Protein AF-A0A2N1L2Q7-F1 (afdb_monomer_lite)

Secondary structure (DSSP, 8-state):
-GGGSSGGG-S-HHHHTTSTTHHHHHHHHHHHHHTT---------TTSS-HHHHHHHHHHHHHTT-S----GGGGGGG-SSS---EETTEE--S-HHHHHHHHHHHHHHHHHHTSGGGTHHHHHHH-TT----HHHHHHHHH---

InterPro domains:
  IPR012337 Ribonuclease H-like superfamily [SSF53098] (19-65)
  IPR036397 Ribonuclease H superfamily [G3DSA:3.30.420.10] (5-75)

Organism: NCBI:txid588596

Sequence (145 aa):
GLRLCATSSYSNSRLYYKTTNFELWAIIEHLISSKSLSVTAVKVKGHSGNFYNDYTDSLANSAHTSSSTILLSDLDQVSPHDFILKYDDILCESNSRRLFKQYSQMLWMYRLTRLSRFNFTFALSSISDFVIDWDLTWFSLNSEP

Foldseek 3Di:
DLVCLPPVNDPDPLVLLVDQQSVVSQLVNLVCVVVVHDDDDDDDDPPPPPVVNVVVVVVVVVCVPDPDDDQCLVCVVRGPDPDFDDDPSHGDSHRPVVVVVVVVVVVVVVVVCPPPVNVVVVVVVVDPPPDDPVVVVVCVVPDDD

pLDDT: mean 77.55, std 13.35, range [41.91, 95.94]

Structure (mmCIF, N/CA/C/O backbone):
data_AF-A0A2N1L2Q7-F1
#
_entry.id   AF-A0A2N1L2Q7-F1
#
loop_
_atom_site.group_PDB
_atom_site.id
_atom_site.type_symbol
_atom_site.label_atom_id
_atom_site.label_alt_id
_atom_site.label_comp_id
_atom_site.label_asym_id
_atom_site.label_entity_id
_atom_site.label_seq_id
_atom_site.pdbx_PDB_ins_code
_atom_site.Cartn_x
_atom_site.Cartn_y
_atom_site.Cartn_z
_atom_site.occupancy
_atom_site.B_iso_or_equiv
_atom_site.auth_seq_id
_atom_site.auth_comp_id
_atom_site.auth_asym_id
_atom_site.auth_atom_id
_atom_site.pdbx_PDB_model_num
ATOM 1 N N . GLY A 1 1 ? -15.724 3.976 5.883 1.00 43.50 1 GLY A N 1
ATOM 2 C CA . GLY A 1 1 ? -14.444 3.257 5.767 1.00 43.50 1 GLY A CA 1
ATOM 3 C C . GLY A 1 1 ? -14.704 1.800 5.467 1.00 43.50 1 GLY A C 1
ATOM 4 O O . GLY A 1 1 ? -14.907 1.474 4.311 1.00 43.50 1 GLY A O 1
ATOM 5 N N . LEU A 1 2 ? -14.825 0.966 6.502 1.00 41.91 2 LEU A N 1
ATOM 6 C CA . LEU A 1 2 ? -14.911 -0.501 6.392 1.00 41.91 2 LEU A CA 1
ATOM 7 C C . LEU A 1 2 ? -16.070 -1.047 5.535 1.00 41.91 2 LEU A C 1
ATOM 9 O O . LEU A 1 2 ? -15.880 -2.014 4.810 1.00 41.91 2 LEU A O 1
ATOM 13 N N . ARG A 1 3 ? -17.248 -0.402 5.532 1.00 45.50 3 ARG A N 1
ATOM 14 C CA . ARG A 1 3 ? -18.397 -0.843 4.708 1.00 45.50 3 ARG A CA 1
ATOM 15 C C . ARG A 1 3 ? -18.139 -0.835 3.195 1.00 45.50 3 ARG A C 1
ATOM 17 O O . ARG A 1 3 ? -18.847 -1.521 2.468 1.00 45.50 3 ARG A O 1
ATOM 24 N N . LEU A 1 4 ? -17.165 -0.063 2.711 1.00 45.09 4 LEU A N 1
ATOM 25 C CA . LEU A 1 4 ? -16.867 0.014 1.278 1.00 45.09 4 LEU A CA 1
ATOM 26 C C . LEU A 1 4 ? -15.966 -1.124 0.801 1.00 45.09 4 LEU A C 1
ATOM 28 O O . LEU A 1 4 ? -15.887 -1.323 -0.397 1.00 45.09 4 LEU A O 1
ATOM 32 N N . CYS A 1 5 ? -15.298 -1.844 1.704 1.00 47.50 5 CYS A N 1
ATOM 33 C CA . CYS A 1 5 ? -14.324 -2.879 1.351 1.00 47.50 5 CYS A CA 1
ATOM 34 C C . CYS A 1 5 ? -14.888 -4.297 1.412 1.00 47.50 5 CYS A C 1
ATOM 36 O O . CYS A 1 5 ? -14.187 -5.213 1.008 1.00 47.50 5 CYS A O 1
ATOM 38 N N . ALA A 1 6 ? -16.134 -4.465 1.869 1.00 50.88 6 ALA A N 1
ATOM 39 C CA . ALA A 1 6 ? -16.802 -5.754 1.813 1.00 50.88 6 ALA A CA 1
ATOM 40 C C . ALA A 1 6 ? -16.927 -6.210 0.353 1.00 50.88 6 ALA A C 1
ATOM 42 O O . ALA A 1 6 ? -17.349 -5.432 -0.509 1.00 50.88 6 ALA A O 1
ATOM 43 N N . THR A 1 7 ? -16.611 -7.469 0.079 1.00 49.97 7 THR A N 1
ATOM 44 C CA . THR A 1 7 ? -16.828 -8.141 -1.214 1.00 49.97 7 THR A CA 1
ATOM 45 C C . THR A 1 7 ? -18.247 -7.929 -1.760 1.00 49.97 7 THR A C 1
ATOM 47 O O . THR A 1 7 ? -18.429 -7.769 -2.966 1.00 49.97 7 THR A O 1
ATOM 50 N N . SER A 1 8 ? -19.253 -7.794 -0.886 1.00 50.28 8 SER A N 1
ATOM 51 C CA . SER A 1 8 ? -20.638 -7.471 -1.262 1.00 50.28 8 SER A CA 1
ATOM 52 C C . SER A 1 8 ? -20.858 -6.033 -1.761 1.00 50.28 8 SER A C 1
ATOM 54 O O . SER A 1 8 ? -21.879 -5.753 -2.386 1.00 50.28 8 SER A O 1
ATOM 56 N N . SER A 1 9 ? -19.945 -5.103 -1.470 1.00 51.75 9 SER A N 1
ATOM 57 C CA . SER A 1 9 ? -20.047 -3.685 -1.851 1.00 51.75 9 SER A CA 1
ATOM 58 C C . SER A 1 9 ? -19.506 -3.407 -3.255 1.00 51.75 9 SER A C 1
ATOM 60 O O . SER A 1 9 ? -19.848 -2.385 -3.851 1.00 51.75 9 SER A O 1
ATOM 62 N N . TYR A 1 10 ? -18.700 -4.313 -3.816 1.00 53.78 10 TYR A N 1
ATOM 63 C CA . TYR A 1 10 ? -18.209 -4.207 -5.186 1.00 53.78 10 TYR A CA 1
ATOM 64 C C . TYR A 1 10 ? -18.898 -5.231 -6.084 1.00 53.78 10 TYR A C 1
ATOM 66 O O . TYR A 1 10 ? -18.425 -6.346 -6.259 1.00 53.78 10 TYR A O 1
ATOM 74 N N . SER A 1 11 ? -19.951 -4.811 -6.787 1.00 54.50 11 SER A N 1
ATOM 75 C CA . SER A 1 11 ? -20.553 -5.608 -7.872 1.00 54.50 11 SER A CA 1
ATOM 76 C C . SER A 1 11 ? -19.590 -5.859 -9.050 1.00 54.50 11 SER A C 1
ATOM 78 O O . SER A 1 11 ? -19.940 -6.549 -10.002 1.00 54.50 11 SER A O 1
ATOM 80 N N . ASN A 1 12 ? -18.389 -5.264 -9.028 1.00 63.72 12 ASN A N 1
ATOM 81 C CA . ASN A 1 12 ? -17.382 -5.357 -10.078 1.00 63.72 12 ASN A CA 1
ATOM 82 C C . ASN A 1 12 ? -15.975 -5.531 -9.480 1.00 63.72 12 ASN A C 1
ATOM 84 O O . ASN A 1 12 ? -15.399 -4.582 -8.937 1.00 63.72 12 ASN A O 1
ATOM 88 N N . SER A 1 13 ? -15.387 -6.714 -9.672 1.00 64.62 13 SER A N 1
ATOM 89 C CA . SER A 1 13 ? -14.023 -7.057 -9.241 1.00 64.62 13 SER A CA 1
ATOM 90 C C . SER A 1 13 ? -12.956 -6.089 -9.771 1.00 64.62 13 SER A C 1
ATOM 92 O O . SER A 1 13 ? -11.957 -5.818 -9.111 1.00 64.62 13 SER A O 1
ATOM 94 N N . ARG A 1 14 ? -13.179 -5.459 -10.932 1.00 67.12 14 ARG A N 1
ATOM 95 C CA . ARG A 1 14 ? -12.249 -4.478 -11.512 1.00 67.12 14 ARG A CA 1
ATOM 96 C C . ARG A 1 14 ? -12.112 -3.209 -10.676 1.00 67.12 14 ARG A C 1
ATOM 98 O O . ARG A 1 14 ? -11.062 -2.570 -10.724 1.00 67.12 14 ARG A O 1
ATOM 105 N N . LEU A 1 15 ? -13.179 -2.784 -9.999 1.00 70.25 15 LEU A N 1
ATOM 106 C CA . LEU A 1 15 ? -13.138 -1.600 -9.139 1.00 70.25 15 LEU A CA 1
ATOM 107 C C . LEU A 1 15 ? -12.404 -1.906 -7.835 1.00 70.25 15 LEU A C 1
ATOM 109 O O . LEU A 1 15 ? -11.634 -1.065 -7.384 1.00 70.25 15 LEU A O 1
ATOM 113 N N . TYR A 1 16 ? -12.566 -3.121 -7.314 1.00 70.38 16 TYR A N 1
ATOM 114 C CA . TYR A 1 16 ? -11.885 -3.588 -6.112 1.00 70.38 16 TYR A CA 1
ATOM 115 C C . TYR A 1 16 ? -10.358 -3.510 -6.244 1.00 70.38 16 TYR A C 1
ATOM 117 O O . TYR A 1 16 ? -9.702 -2.838 -5.455 1.00 70.38 16 TYR A O 1
ATOM 125 N N . TYR A 1 17 ? -9.788 -4.067 -7.319 1.00 70.75 17 TYR A N 1
ATOM 126 C CA . TYR A 1 17 ? -8.334 -4.036 -7.534 1.00 70.75 17 TYR A CA 1
ATOM 127 C C . TYR A 1 17 ? -7.764 -2.632 -7.774 1.00 70.75 17 TYR A C 1
ATOM 129 O O . TYR A 1 17 ? -6.550 -2.444 -7.732 1.00 70.75 17 TYR A O 1
ATOM 137 N N . LYS A 1 18 ? -8.602 -1.628 -8.069 1.00 74.25 18 LYS A N 1
ATOM 138 C CA . LYS A 1 18 ? -8.158 -0.227 -8.170 1.00 74.25 18 LYS A CA 1
ATOM 139 C C . LYS A 1 18 ? -8.018 0.449 -6.810 1.00 74.25 18 LYS A C 1
ATOM 141 O O . LYS A 1 18 ? -7.400 1.511 -6.750 1.00 74.25 18 LYS A O 1
ATOM 146 N N . THR A 1 19 ? -8.592 -0.125 -5.760 1.00 76.31 19 THR A N 1
ATOM 147 C CA . THR A 1 19 ? -8.484 0.407 -4.408 1.00 76.31 19 THR A CA 1
ATOM 148 C C . THR A 1 19 ? -7.041 0.285 -3.933 1.00 76.31 19 THR A C 1
ATOM 150 O O . THR A 1 19 ? -6.398 -0.754 -4.074 1.00 76.31 19 THR A O 1
ATOM 153 N N . THR A 1 20 ? -6.504 1.371 -3.387 1.00 76.62 20 THR A N 1
ATOM 154 C CA . THR A 1 20 ? -5.187 1.362 -2.744 1.00 76.62 20 THR A CA 1
ATOM 155 C C . THR A 1 20 ? -5.201 0.405 -1.560 1.00 76.62 20 THR A C 1
ATOM 157 O O . THR A 1 20 ? -6.132 0.458 -0.752 1.00 76.62 20 THR A O 1
ATOM 160 N N . ASN A 1 21 ? -4.163 -0.420 -1.439 1.00 76.88 21 ASN A N 1
ATOM 161 C CA . ASN A 1 21 ? -4.020 -1.410 -0.370 1.00 76.88 21 ASN A CA 1
ATOM 162 C C . ASN A 1 21 ? -5.160 -2.447 -0.351 1.00 76.88 21 ASN A C 1
ATOM 164 O O . ASN A 1 21 ? -5.589 -2.869 0.722 1.00 76.88 21 ASN A O 1
ATOM 168 N N . PHE A 1 22 ? -5.690 -2.826 -1.523 1.00 76.62 22 PHE A N 1
ATOM 169 C CA . PHE A 1 22 ? -6.803 -3.780 -1.630 1.00 76.62 22 PHE A CA 1
ATOM 170 C C . PHE A 1 22 ? -6.515 -5.108 -0.908 1.00 76.62 22 PHE A C 1
ATOM 172 O O . PHE A 1 22 ? -7.418 -5.660 -0.294 1.00 76.62 22 PHE A O 1
ATOM 179 N N . GLU A 1 23 ? -5.265 -5.577 -0.897 1.00 75.00 23 GLU A N 1
ATOM 180 C CA . GLU A 1 23 ? -4.869 -6.809 -0.199 1.00 75.00 23 GLU A CA 1
ATOM 181 C C . GLU A 1 23 ? -4.985 -6.687 1.322 1.00 75.00 23 GLU A C 1
ATOM 183 O O . GLU A 1 23 ? -5.567 -7.557 1.968 1.00 75.00 23 GLU A O 1
ATOM 188 N N . LEU A 1 24 ? -4.530 -5.567 1.903 1.00 79.75 24 LEU A N 1
ATOM 189 C CA . LEU A 1 24 ? -4.707 -5.302 3.335 1.00 79.75 24 LEU A CA 1
ATOM 190 C C . LEU A 1 24 ? -6.193 -5.260 3.705 1.00 79.75 24 LEU A C 1
ATOM 192 O O . LEU A 1 24 ? -6.587 -5.760 4.757 1.00 79.75 24 LEU A O 1
ATOM 196 N N . TRP A 1 25 ? -7.034 -4.700 2.833 1.00 80.44 25 TRP A N 1
ATOM 197 C CA . TRP A 1 25 ? -8.480 -4.713 3.035 1.00 80.44 25 TRP A CA 1
ATOM 198 C C . TRP A 1 25 ? -9.071 -6.123 2.974 1.00 80.44 25 TRP A C 1
ATOM 200 O O . TRP A 1 25 ? -9.887 -6.450 3.835 1.00 80.44 25 TRP A O 1
ATOM 210 N N . ALA A 1 26 ? -8.638 -6.954 2.022 1.00 76.94 26 ALA A N 1
ATOM 211 C CA . ALA A 1 26 ? -9.051 -8.355 1.909 1.00 76.94 26 ALA A CA 1
ATOM 212 C C . ALA A 1 26 ? -8.731 -9.137 3.191 1.00 76.94 26 ALA A C 1
ATOM 214 O O . ALA A 1 26 ? -9.573 -9.849 3.737 1.00 76.94 26 ALA A O 1
ATOM 215 N N . ILE A 1 27 ? -7.522 -8.934 3.710 1.00 78.38 27 ILE A N 1
ATOM 216 C CA . ILE A 1 27 ? -7.038 -9.530 4.952 1.00 78.38 27 ILE A CA 1
ATOM 217 C C . ILE A 1 27 ? -7.881 -9.088 6.151 1.00 78.38 27 ILE A C 1
ATOM 219 O O . ILE A 1 27 ? -8.314 -9.926 6.943 1.00 78.38 27 ILE A O 1
ATOM 223 N N . ILE A 1 28 ? -8.142 -7.784 6.289 1.00 83.50 28 ILE A N 1
ATOM 224 C CA . ILE A 1 28 ? -8.968 -7.252 7.381 1.00 83.50 28 ILE A CA 1
ATOM 225 C C . ILE A 1 28 ? -10.379 -7.848 7.318 1.00 83.50 28 ILE A C 1
ATOM 227 O O . ILE A 1 28 ? -10.900 -8.284 8.344 1.00 83.50 28 ILE A O 1
ATOM 231 N N . GLU A 1 29 ? -10.993 -7.888 6.134 1.00 80.81 29 GLU A N 1
ATOM 232 C CA . GLU A 1 29 ? -12.332 -8.452 5.936 1.00 80.81 29 GLU A CA 1
ATOM 233 C C . GLU A 1 29 ? -12.377 -9.931 6.326 1.00 80.81 29 GLU A C 1
ATOM 235 O O . GLU A 1 29 ? -13.232 -10.336 7.120 1.00 80.81 29 GLU A O 1
ATOM 240 N N . HIS A 1 30 ? -11.426 -10.725 5.833 1.00 77.75 30 HIS A N 1
ATOM 241 C CA . HIS A 1 30 ? -11.350 -12.136 6.176 1.00 77.75 30 HIS A CA 1
ATOM 242 C C . HIS A 1 30 ? -11.162 -12.336 7.679 1.00 77.75 30 HIS A C 1
ATOM 244 O O . HIS A 1 30 ? -11.858 -13.159 8.260 1.00 77.75 30 HIS A O 1
ATOM 250 N N . LEU A 1 31 ? -10.260 -11.593 8.330 1.00 83.25 31 LEU A N 1
ATOM 251 C CA . LEU A 1 31 ? -10.019 -11.720 9.771 1.00 83.25 31 LEU A CA 1
ATOM 252 C C . LEU A 1 31 ? -11.263 -11.392 10.601 1.00 83.25 31 LEU A C 1
ATOM 254 O O . LEU A 1 31 ? -11.517 -12.052 11.608 1.00 83.25 31 LEU A O 1
ATOM 258 N N . ILE A 1 32 ? -12.039 -10.387 10.190 1.00 87.06 32 ILE A N 1
ATOM 259 C CA . ILE A 1 32 ? -13.309 -10.044 10.837 1.00 87.06 32 ILE A CA 1
ATOM 260 C C . ILE A 1 32 ? -14.303 -11.197 10.681 1.00 87.06 32 ILE A C 1
ATOM 262 O O . ILE A 1 32 ? -14.912 -11.613 11.668 1.00 87.06 32 ILE A O 1
ATOM 266 N N . SER A 1 33 ? -14.437 -11.732 9.465 1.00 82.75 33 SER A N 1
ATOM 267 C CA . SER A 1 33 ? -15.368 -12.820 9.159 1.00 82.75 33 SER A CA 1
ATOM 268 C C . SER A 1 33 ? -14.983 -14.128 9.856 1.00 82.75 33 SER A C 1
ATOM 270 O O . SER A 1 33 ? -15.810 -14.733 10.535 1.00 82.75 33 SER A O 1
ATOM 272 N N . SER A 1 34 ? -13.727 -14.563 9.734 1.00 82.38 34 SER A N 1
ATOM 273 C CA . SER A 1 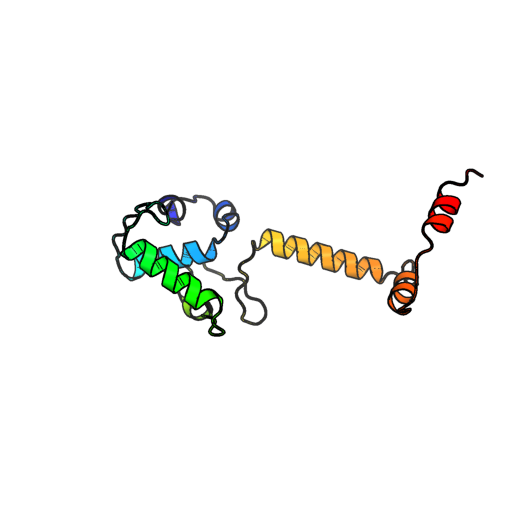34 ? -13.245 -15.845 10.261 1.00 82.38 34 SER A CA 1
ATOM 274 C C . SER A 1 34 ? -13.272 -15.900 11.785 1.00 82.38 34 SER A C 1
ATOM 276 O O . SER A 1 34 ? -13.528 -16.955 12.361 1.00 82.38 34 SER A O 1
ATOM 278 N N . LYS A 1 35 ? -13.082 -14.756 12.452 1.00 86.81 35 LYS A N 1
ATOM 279 C CA . LYS A 1 35 ? -13.176 -14.636 13.913 1.00 86.81 35 LYS A CA 1
ATOM 280 C C . LYS A 1 35 ? -14.554 -14.189 14.406 1.00 86.81 35 LYS A C 1
ATOM 282 O O . LYS A 1 35 ? -14.710 -13.969 15.603 1.00 86.81 35 LYS A O 1
ATOM 287 N N . SER A 1 36 ? -15.543 -14.055 13.516 1.00 90.31 36 SER A N 1
ATOM 288 C CA . SER A 1 36 ? -16.907 -13.610 13.850 1.00 90.31 36 SER A CA 1
ATOM 289 C C . SER A 1 36 ? -16.936 -12.318 14.683 1.00 90.31 36 SER A C 1
ATOM 291 O O . SER A 1 36 ? -17.680 -12.195 15.657 1.00 90.31 36 SER A O 1
ATOM 293 N N . LEU A 1 37 ? -16.086 -11.350 14.332 1.00 91.94 37 LEU A N 1
ATOM 294 C CA . LEU A 1 37 ? -15.927 -10.112 15.093 1.00 91.94 37 LEU A CA 1
ATOM 295 C C . LEU A 1 37 ? -16.998 -9.086 14.716 1.00 91.94 37 LEU A C 1
ATOM 297 O O . LEU A 1 37 ? -17.246 -8.819 13.543 1.00 91.94 37 LEU A O 1
ATOM 301 N N . SER A 1 38 ? -17.558 -8.417 15.724 1.00 93.62 38 SER A N 1
ATOM 302 C CA . SER A 1 38 ? -18.330 -7.189 15.528 1.00 93.62 38 SER A CA 1
ATOM 303 C C . SER A 1 38 ? -17.415 -5.982 15.731 1.00 93.62 38 SER A C 1
ATOM 305 O O . SER A 1 38 ? -17.023 -5.681 16.857 1.00 93.62 38 SER A O 1
ATOM 307 N N . VAL A 1 39 ? -17.065 -5.289 14.644 1.00 89.88 39 VAL A N 1
ATOM 308 C CA . VAL A 1 39 ? -16.104 -4.174 14.667 1.00 89.88 39 VAL A CA 1
ATOM 309 C C . VAL A 1 39 ? -16.800 -2.833 14.452 1.00 89.88 39 VAL A C 1
ATOM 311 O O . VAL A 1 39 ? -17.480 -2.623 13.447 1.00 89.88 39 VAL A O 1
ATOM 314 N N . THR A 1 40 ? -16.547 -1.886 15.358 1.00 92.75 40 THR A N 1
ATOM 315 C CA . THR A 1 40 ? -16.995 -0.491 15.243 1.00 92.75 40 THR A CA 1
ATOM 316 C C . THR A 1 40 ? -15.786 0.419 15.064 1.00 92.75 40 THR A C 1
ATOM 318 O O . THR A 1 40 ? -14.888 0.438 15.901 1.00 92.75 40 THR A O 1
ATOM 321 N N . ALA A 1 41 ? -15.754 1.197 13.980 1.00 90.12 41 ALA A N 1
ATOM 322 C CA . ALA A 1 41 ? -14.677 2.153 13.734 1.00 90.12 41 ALA A CA 1
ATOM 323 C C . ALA A 1 41 ? -14.984 3.508 14.384 1.00 90.12 41 ALA A C 1
ATOM 325 O O . ALA A 1 41 ? -15.978 4.150 14.043 1.00 90.12 41 ALA A O 1
ATOM 326 N N . VAL A 1 42 ? -14.094 3.964 15.265 1.00 91.69 42 VAL A N 1
ATOM 327 C CA . VAL A 1 42 ? -14.154 5.283 15.907 1.00 91.69 42 VAL A CA 1
ATOM 328 C C . VAL A 1 42 ? -12.898 6.060 15.537 1.00 91.69 42 VAL A C 1
ATOM 330 O O . VAL A 1 42 ? -11.786 5.565 15.696 1.00 91.69 42 VAL A O 1
ATOM 333 N N . LYS A 1 43 ? -13.067 7.281 15.022 1.00 93.25 43 LYS A N 1
ATOM 334 C CA . LYS A 1 43 ? -11.945 8.167 14.695 1.00 93.25 43 LYS A CA 1
ATOM 335 C C . LYS A 1 43 ? -11.621 9.045 15.901 1.00 93.25 43 LYS A C 1
ATOM 337 O O . LYS A 1 43 ? -12.490 9.773 16.371 1.00 93.25 43 LYS A O 1
ATOM 342 N N . VAL A 1 44 ? -10.368 9.018 16.344 1.00 93.50 44 VAL A N 1
ATOM 343 C CA . VAL A 1 44 ? -9.839 9.867 17.422 1.00 93.50 44 VAL A CA 1
ATOM 344 C C . VAL A 1 44 ? -8.817 10.841 16.830 1.00 93.50 44 VAL A C 1
ATOM 346 O O . VAL A 1 44 ? -8.181 10.545 15.817 1.00 93.50 44 VAL A O 1
ATOM 349 N N . LYS A 1 45 ? -8.704 12.045 17.400 1.00 92.50 45 LYS A N 1
ATOM 350 C CA . LYS A 1 45 ? -7.698 13.030 16.981 1.00 92.50 45 LYS A CA 1
ATOM 351 C C . LYS A 1 45 ? -6.334 12.628 17.556 1.00 92.50 45 LYS A C 1
ATOM 353 O O . LYS A 1 45 ? -6.248 12.299 18.732 1.00 92.50 45 LYS A O 1
ATOM 358 N N . GLY A 1 46 ? -5.282 12.687 16.740 1.00 91.44 46 GLY A N 1
ATOM 359 C CA . GLY A 1 46 ? -3.916 12.437 17.209 1.00 91.44 46 GLY A CA 1
ATOM 360 C C . GLY A 1 46 ? -3.487 13.445 18.278 1.00 91.44 46 GLY A C 1
ATOM 361 O O . GLY A 1 46 ? -3.882 14.614 18.213 1.00 91.44 46 GLY A O 1
ATOM 362 N N . HIS A 1 47 ? -2.709 12.976 19.256 1.00 86.81 47 HIS A N 1
ATOM 363 C CA . HIS A 1 47 ? -2.197 13.769 20.378 1.00 86.81 47 HIS A CA 1
ATOM 364 C C . HIS A 1 47 ? -3.290 14.546 21.130 1.00 86.81 47 HIS A C 1
ATOM 366 O O . HIS A 1 47 ? -3.078 15.664 21.597 1.00 86.81 47 HIS A O 1
ATOM 372 N N . SER A 1 48 ? -4.496 13.977 21.225 1.00 91.94 48 SER A N 1
ATOM 373 C CA . SER A 1 48 ? -5.608 14.583 21.965 1.00 91.94 48 SER A CA 1
ATOM 374 C C . SER A 1 48 ? -5.608 14.225 23.455 1.00 91.94 48 SER A C 1
ATOM 376 O O . SER A 1 48 ? -6.610 14.472 24.122 1.00 91.94 48 SER A O 1
ATOM 378 N N . GLY A 1 49 ? -4.549 13.580 23.958 1.00 91.31 49 GLY A N 1
ATOM 379 C CA . GLY A 1 49 ? -4.466 13.073 25.329 1.00 91.31 49 GLY A CA 1
ATOM 380 C C . GLY A 1 49 ? -5.266 11.789 25.565 1.00 91.31 49 GLY A C 1
ATOM 381 O O . GLY A 1 49 ? -5.587 11.466 26.708 1.00 91.31 49 GLY A O 1
ATOM 382 N N . ASN A 1 50 ? -5.637 11.059 24.506 1.00 95.94 50 ASN A N 1
ATOM 383 C CA . ASN A 1 50 ? -6.233 9.736 24.669 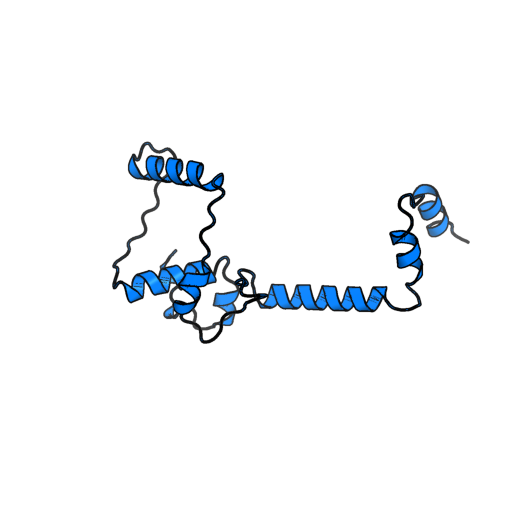1.00 95.94 50 ASN A CA 1
ATOM 384 C C . ASN A 1 50 ? -5.113 8.724 24.921 1.00 95.94 50 ASN A C 1
ATOM 386 O O . ASN A 1 50 ? -4.381 8.374 23.998 1.00 95.94 50 ASN A O 1
ATOM 390 N N . PHE A 1 51 ? -5.035 8.225 26.156 1.00 95.31 51 PHE A N 1
ATOM 391 C CA . PHE A 1 51 ? -3.967 7.329 26.597 1.00 95.31 51 PHE A CA 1
ATOM 392 C C . PHE A 1 51 ? -3.726 6.149 25.646 1.00 95.31 51 PHE A C 1
ATOM 394 O O . PHE A 1 51 ? -2.589 5.903 25.264 1.00 95.31 51 PHE A O 1
ATOM 401 N N . TYR A 1 52 ? -4.775 5.436 25.224 1.00 95.50 52 TYR A N 1
ATOM 402 C CA . TYR A 1 52 ? -4.618 4.253 24.370 1.00 95.50 52 TYR A CA 1
ATOM 403 C C . TYR A 1 52 ? -4.178 4.599 22.946 1.00 95.50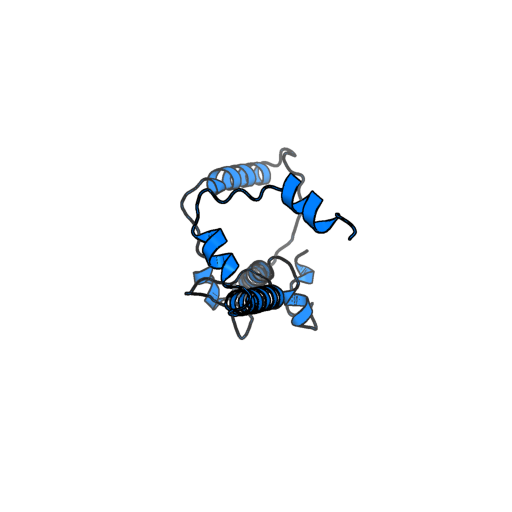 52 TYR A C 1
ATOM 405 O O . TYR A 1 52 ? -3.381 3.867 22.358 1.00 95.50 52 TYR A O 1
ATOM 413 N N . ASN A 1 53 ? -4.669 5.709 22.394 1.00 94.88 53 ASN A N 1
ATOM 414 C CA . ASN A 1 53 ? -4.233 6.191 21.089 1.00 94.88 53 ASN A CA 1
ATOM 415 C C . ASN A 1 53 ? -2.759 6.611 21.127 1.00 94.88 53 ASN A C 1
ATOM 417 O O . ASN A 1 53 ? -1.983 6.175 20.284 1.00 94.88 53 ASN A O 1
ATOM 421 N N . ASP A 1 54 ? -2.375 7.404 22.127 1.00 94.00 54 ASP A N 1
ATOM 422 C CA . ASP A 1 54 ? -1.009 7.911 22.277 1.00 94.00 54 ASP A CA 1
ATOM 423 C C . ASP A 1 54 ? -0.026 6.769 22.600 1.00 94.00 54 ASP A C 1
ATOM 425 O O . ASP A 1 54 ? 1.087 6.727 22.078 1.00 94.00 54 ASP A O 1
ATOM 429 N N . TYR A 1 55 ? -0.464 5.773 23.379 1.00 94.50 55 TYR A N 1
ATOM 430 C CA . TYR A 1 55 ? 0.303 4.552 23.619 1.00 94.50 55 TYR A CA 1
ATOM 431 C C . TYR A 1 55 ? 0.511 3.745 22.330 1.00 94.50 55 TYR A C 1
ATOM 433 O O . TYR A 1 55 ? 1.636 3.349 22.027 1.00 94.50 55 TYR A O 1
ATOM 441 N N . THR A 1 56 ? -0.540 3.551 21.529 1.00 94.12 56 THR A N 1
ATOM 442 C CA . THR A 1 56 ? -0.445 2.832 20.245 1.00 94.12 56 THR A CA 1
ATOM 443 C C . THR A 1 56 ? 0.472 3.559 19.259 1.00 94.12 56 THR A C 1
ATOM 445 O O . THR A 1 56 ? 1.275 2.918 18.584 1.00 94.12 56 THR A O 1
ATOM 448 N N . ASP A 1 57 ? 0.407 4.890 19.213 1.00 93.25 57 ASP A N 1
ATOM 449 C CA . ASP A 1 57 ? 1.292 5.722 18.392 1.00 93.25 57 ASP A CA 1
ATOM 450 C C . ASP A 1 57 ? 2.766 5.573 18.811 1.00 93.25 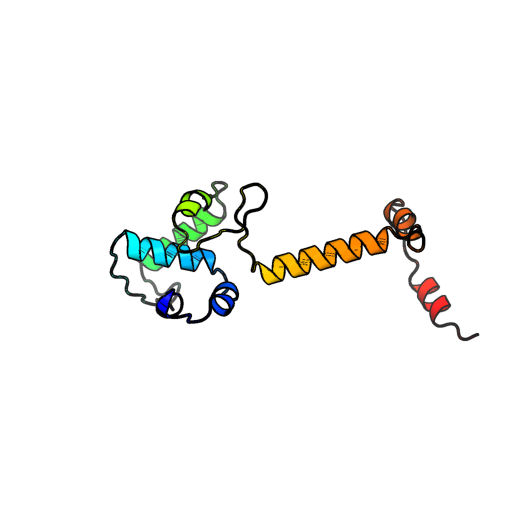57 ASP A C 1
ATOM 452 O O . ASP A 1 57 ? 3.649 5.399 17.969 1.00 93.25 57 ASP A O 1
ATOM 456 N N . SER A 1 58 ? 3.040 5.523 20.121 1.00 92.44 58 SER A N 1
ATOM 457 C CA . SER A 1 58 ? 4.392 5.284 20.649 1.00 92.44 58 SER A CA 1
ATOM 458 C C . SER A 1 58 ? 4.952 3.910 20.248 1.00 92.44 58 SER A C 1
ATOM 460 O O . SER A 1 58 ? 6.131 3.789 19.899 1.00 92.44 58 SER A O 1
ATOM 462 N N . LEU A 1 59 ? 4.098 2.880 20.225 1.00 92.81 59 LEU A N 1
ATOM 463 C CA . LEU A 1 59 ? 4.469 1.532 19.798 1.00 92.81 59 LEU A CA 1
ATOM 464 C C . LEU A 1 59 ? 4.757 1.479 18.297 1.00 92.81 59 LEU A C 1
ATOM 466 O O . LEU A 1 59 ? 5.778 0.922 17.898 1.00 92.81 59 LEU A O 1
ATOM 470 N N . ALA A 1 60 ? 3.911 2.097 17.469 1.00 91.94 60 ALA A N 1
ATOM 471 C CA . ALA A 1 60 ? 4.131 2.178 16.025 1.00 91.94 60 ALA A CA 1
ATOM 472 C C . ALA A 1 60 ? 5.446 2.909 15.693 1.00 91.94 60 ALA A C 1
ATOM 474 O O . ALA A 1 60 ? 6.248 2.422 14.893 1.00 91.94 60 ALA A O 1
ATOM 475 N N . ASN A 1 61 ? 5.720 4.021 16.380 1.00 91.00 61 ASN A N 1
ATOM 476 C CA . ASN A 1 61 ? 6.973 4.765 16.246 1.00 91.00 61 ASN A CA 1
ATOM 477 C C . ASN A 1 61 ? 8.192 3.996 16.776 1.00 91.00 61 ASN A C 1
ATOM 479 O O . ASN A 1 61 ? 9.303 4.229 16.321 1.00 91.00 61 ASN A O 1
ATOM 483 N N . SER A 1 62 ? 8.024 3.050 17.691 1.00 89.81 62 SER A N 1
ATOM 484 C CA . SER A 1 62 ? 9.133 2.179 18.095 1.00 89.81 62 SER A CA 1
ATOM 485 C C . SER A 1 62 ? 9.360 1.053 17.083 1.00 89.81 62 SER A C 1
ATOM 487 O O . SER A 1 62 ? 10.494 0.679 16.808 1.00 89.81 62 SER A O 1
ATOM 489 N N . ALA A 1 63 ? 8.286 0.524 16.495 1.00 88.88 63 ALA A N 1
ATOM 490 C CA . ALA A 1 63 ? 8.352 -0.596 15.565 1.00 88.88 63 ALA A CA 1
ATOM 491 C C . ALA A 1 63 ? 8.883 -0.214 14.172 1.00 88.88 63 ALA A C 1
ATOM 493 O O . ALA A 1 63 ? 9.519 -1.048 13.536 1.00 88.88 63 ALA A O 1
ATOM 494 N N . HIS A 1 64 ? 8.667 1.018 13.691 1.00 85.25 64 HIS A N 1
ATOM 495 C CA . HIS A 1 64 ? 9.064 1.398 12.322 1.00 85.25 64 HIS A CA 1
ATOM 496 C C . HIS A 1 64 ? 10.583 1.404 12.072 1.00 85.25 64 HIS A C 1
ATOM 498 O O . HIS A 1 64 ? 11.007 1.338 10.921 1.00 85.25 64 HIS A O 1
ATOM 504 N N . THR A 1 65 ? 11.399 1.484 13.127 1.00 85.69 65 THR A N 1
ATOM 505 C CA . THR A 1 65 ? 12.866 1.365 13.051 1.00 85.69 65 THR A CA 1
ATOM 506 C C . THR A 1 65 ? 13.359 -0.055 13.321 1.00 85.69 65 THR A C 1
ATOM 508 O O . THR A 1 65 ? 14.558 -0.318 13.223 1.00 85.69 65 THR A O 1
ATOM 511 N N . SER A 1 66 ? 12.457 -0.976 13.667 1.00 82.12 66 SER A N 1
ATOM 512 C CA . SER A 1 66 ? 12.810 -2.359 13.950 1.00 82.12 66 SER A CA 1
ATOM 513 C C . SER A 1 66 ? 13.211 -3.091 12.671 1.00 82.12 66 SER A C 1
ATOM 515 O O . SER A 1 66 ? 12.580 -2.950 11.626 1.00 82.12 66 SER A O 1
ATOM 517 N N . SER A 1 67 ? 14.239 -3.933 12.764 1.00 79.44 67 SER A N 1
ATOM 518 C CA . SER A 1 67 ? 14.671 -4.809 11.669 1.00 79.44 67 SER A CA 1
ATOM 519 C C . SER A 1 67 ? 13.761 -6.026 11.473 1.00 79.44 67 SER A C 1
ATOM 521 O O . SER A 1 67 ? 13.884 -6.736 10.477 1.00 79.44 67 SER A O 1
ATOM 523 N N . SER A 1 68 ? 12.847 -6.286 12.409 1.00 76.31 68 SER A N 1
ATOM 524 C CA . SER A 1 68 ? 11.882 -7.379 12.316 1.00 76.31 68 SER A CA 1
ATOM 525 C C . SER A 1 68 ? 10.734 -7.021 11.373 1.00 76.31 68 SER A C 1
ATOM 527 O O . SER A 1 68 ? 9.847 -6.239 11.708 1.00 76.31 68 SER A O 1
ATOM 529 N N . THR A 1 69 ? 10.728 -7.626 10.186 1.00 67.94 69 THR A N 1
ATOM 530 C CA . THR A 1 69 ? 9.626 -7.507 9.226 1.00 67.94 69 THR A CA 1
ATOM 531 C C . THR A 1 69 ? 8.613 -8.622 9.461 1.00 67.94 69 THR A C 1
ATOM 533 O O . THR A 1 69 ? 8.986 -9.785 9.599 1.00 67.94 69 THR A O 1
ATOM 536 N N . ILE A 1 70 ? 7.325 -8.283 9.499 1.00 68.81 70 ILE A N 1
ATOM 537 C CA . ILE A 1 70 ? 6.255 -9.285 9.491 1.00 68.81 70 ILE A CA 1
ATOM 538 C C . ILE A 1 70 ? 5.943 -9.590 8.029 1.00 68.81 70 ILE A C 1
ATOM 540 O O . ILE A 1 70 ? 5.496 -8.709 7.296 1.00 68.81 70 ILE A O 1
ATOM 544 N N . LEU A 1 71 ? 6.195 -10.827 7.605 1.00 66.19 71 LEU A N 1
ATOM 545 C CA . LEU A 1 71 ? 5.863 -11.280 6.261 1.00 66.19 71 LEU A CA 1
ATOM 546 C C . LEU A 1 71 ? 4.359 -11.590 6.211 1.00 66.19 71 LEU A C 1
ATOM 548 O O . LEU A 1 71 ? 3.870 -12.473 6.911 1.00 66.19 71 LEU A O 1
ATOM 552 N N . LEU A 1 72 ? 3.610 -10.848 5.395 1.00 66.25 72 LEU A N 1
ATOM 553 C CA . LEU A 1 72 ? 2.166 -11.051 5.205 1.00 66.25 72 LEU A CA 1
ATOM 554 C C . LEU A 1 72 ? 1.830 -12.332 4.425 1.00 66.25 72 LEU A C 1
ATOM 556 O O . LEU A 1 72 ? 0.659 -12.682 4.325 1.00 66.25 72 LEU A O 1
ATOM 560 N N . SER A 1 73 ? 2.831 -13.058 3.922 1.00 59.12 73 SER A N 1
ATOM 561 C CA . SER A 1 73 ? 2.645 -14.298 3.163 1.00 59.12 73 SER A CA 1
ATOM 562 C C . SER A 1 73 ? 2.000 -15.427 3.973 1.00 59.12 73 SER A C 1
ATOM 564 O O . SER A 1 73 ? 1.321 -16.284 3.416 1.00 59.12 73 SER A O 1
ATOM 566 N N . ASP A 1 74 ? 2.130 -15.427 5.302 1.00 57.38 74 ASP A N 1
ATOM 567 C CA . ASP A 1 74 ? 1.410 -16.392 6.149 1.00 57.38 74 ASP A CA 1
ATOM 568 C C . ASP A 1 74 ? -0.115 -16.162 6.112 1.00 57.38 74 ASP A C 1
ATOM 570 O O . ASP A 1 74 ? -0.900 -17.066 6.404 1.00 57.38 74 ASP A O 1
ATOM 574 N N . LEU A 1 75 ? -0.554 -14.970 5.687 1.00 58.56 75 LEU A N 1
ATOM 575 C CA . LEU A 1 75 ? -1.949 -14.649 5.389 1.00 58.56 75 LEU A CA 1
ATOM 576 C C . LEU A 1 75 ? -2.334 -14.929 3.925 1.00 58.56 75 LEU A C 1
ATOM 578 O O . LEU A 1 75 ? -3.465 -14.664 3.527 1.00 58.56 75 LEU A O 1
ATOM 582 N N . ASP A 1 76 ? -1.471 -15.533 3.110 1.00 54.84 76 ASP A N 1
ATOM 583 C CA . ASP A 1 76 ? -1.836 -15.916 1.739 1.00 54.84 76 ASP A CA 1
ATOM 584 C C . ASP A 1 76 ? -2.944 -16.986 1.705 1.00 54.84 76 ASP A C 1
ATOM 586 O O . ASP A 1 76 ? -3.658 -17.109 0.712 1.00 54.84 76 ASP A O 1
ATOM 590 N N . GLN A 1 77 ? -3.152 -17.726 2.802 1.00 56.09 77 GLN A N 1
ATOM 591 C CA . GLN A 1 77 ? -4.266 -18.679 2.947 1.00 56.09 77 GLN A CA 1
ATOM 592 C C . GLN A 1 77 ? -5.630 -18.006 3.189 1.00 56.09 77 GLN A C 1
ATOM 594 O O . GLN A 1 77 ? -6.663 -18.670 3.205 1.00 56.09 77 GLN A O 1
ATOM 599 N N . VAL A 1 78 ? -5.631 -16.693 3.420 1.00 54.06 78 VAL A N 1
ATOM 600 C CA . VAL A 1 78 ? -6.763 -15.908 3.935 1.00 54.06 78 VAL A CA 1
ATOM 601 C C . VAL A 1 78 ? -7.414 -15.076 2.813 1.00 54.06 78 VAL A C 1
ATOM 603 O O . VAL A 1 78 ? -8.502 -14.530 2.997 1.00 54.06 78 VAL A O 1
ATOM 606 N N . SER A 1 79 ? -6.820 -15.018 1.614 1.00 57.12 79 SER A N 1
ATOM 607 C CA . SER A 1 79 ? -7.409 -14.271 0.496 1.00 57.12 79 SER A CA 1
ATOM 608 C C . SER A 1 79 ? -8.792 -14.827 0.118 1.00 57.12 79 SER A C 1
ATOM 610 O O . SER A 1 79 ? -8.907 -16.007 -0.210 1.00 57.12 79 SER A O 1
ATOM 612 N N . PRO A 1 80 ? -9.850 -13.996 0.091 1.00 57.50 80 PRO A N 1
ATOM 613 C CA . PRO A 1 80 ? -11.171 -14.391 -0.397 1.00 57.50 80 PRO A CA 1
ATOM 614 C C . PRO A 1 80 ? -11.222 -14.545 -1.931 1.00 57.50 80 PRO A C 1
ATOM 616 O O . PRO A 1 80 ? -12.306 -14.665 -2.499 1.00 57.50 80 PRO A O 1
ATOM 619 N N . HIS A 1 81 ? -10.081 -14.473 -2.623 1.00 63.31 81 HIS A N 1
ATOM 620 C CA . HIS A 1 81 ? -9.991 -14.485 -4.079 1.00 63.31 81 HIS A CA 1
ATOM 621 C C . HIS A 1 81 ? -9.389 -15.783 -4.608 1.00 63.31 81 HIS A C 1
ATOM 623 O O . HIS A 1 81 ? -8.425 -16.301 -4.052 1.00 63.31 81 HIS A O 1
ATOM 629 N N . ASP A 1 82 ? -9.893 -16.226 -5.760 1.00 61.06 82 ASP A N 1
ATOM 630 C CA . ASP A 1 82 ? -9.466 -17.464 -6.426 1.00 61.06 82 ASP A CA 1
ATOM 631 C C . ASP A 1 82 ? -7.992 -17.457 -6.871 1.00 61.06 82 ASP A C 1
ATOM 633 O O . ASP A 1 82 ? -7.437 -18.500 -7.211 1.00 61.06 82 ASP A O 1
ATOM 637 N N . PHE A 1 83 ? -7.348 -16.285 -6.908 1.00 67.44 83 PHE A N 1
ATOM 638 C CA . PHE A 1 83 ? -5.946 -16.151 -7.283 1.00 67.44 83 PHE A CA 1
ATOM 639 C C . PHE A 1 83 ? -5.259 -14.987 -6.562 1.00 67.44 83 PHE A C 1
ATOM 641 O O . PHE A 1 83 ? -5.859 -13.947 -6.280 1.00 67.44 83 PHE A O 1
ATOM 648 N N . ILE A 1 84 ? -3.960 -15.163 -6.327 1.00 70.75 84 ILE A N 1
ATOM 649 C CA . ILE A 1 84 ? -3.048 -14.179 -5.745 1.00 70.75 84 ILE A CA 1
ATOM 650 C C . ILE A 1 84 ? -1.867 -14.018 -6.704 1.00 70.75 84 ILE A C 1
ATOM 652 O O . ILE A 1 84 ? -1.333 -15.009 -7.203 1.00 70.75 84 ILE A O 1
ATOM 656 N N . LEU A 1 85 ? -1.461 -12.777 -6.980 1.00 75.31 85 LEU A N 1
ATOM 657 C CA . LEU A 1 85 ? -0.282 -12.516 -7.802 1.00 75.31 85 LEU A CA 1
ATOM 658 C C . LEU A 1 85 ? 0.964 -12.518 -6.910 1.00 75.31 85 LEU A C 1
ATOM 660 O O . LEU A 1 85 ? 1.076 -11.686 -6.014 1.00 75.31 85 LEU A O 1
ATOM 664 N N . LYS A 1 86 ? 1.907 -13.423 -7.183 1.00 77.25 86 LYS A N 1
ATOM 665 C CA . LYS A 1 86 ? 3.214 -13.472 -6.518 1.00 77.25 86 LYS A CA 1
ATOM 666 C C . LYS A 1 86 ? 4.347 -13.395 -7.534 1.00 77.25 86 LYS A C 1
ATOM 668 O O . LYS A 1 86 ? 4.207 -13.867 -8.663 1.00 77.25 86 LYS A O 1
ATOM 673 N N . TYR A 1 87 ? 5.464 -12.819 -7.118 1.00 75.38 87 TYR A N 1
ATOM 674 C CA . TYR A 1 87 ? 6.731 -12.847 -7.833 1.00 75.38 87 TYR A CA 1
ATOM 675 C C . TYR A 1 87 ? 7.793 -13.380 -6.876 1.00 75.38 87 TYR A C 1
ATOM 677 O O . TYR A 1 87 ? 8.028 -12.759 -5.848 1.00 75.38 87 TYR A O 1
ATOM 685 N N . ASP A 1 88 ? 8.408 -14.516 -7.210 1.00 78.75 88 ASP A N 1
ATOM 686 C CA . ASP A 1 88 ? 9.428 -15.160 -6.365 1.00 78.75 88 ASP A CA 1
ATOM 687 C C . ASP A 1 88 ? 8.947 -15.382 -4.914 1.00 78.75 88 ASP A C 1
ATOM 689 O O . ASP A 1 88 ? 9.580 -14.961 -3.955 1.00 78.75 88 ASP A O 1
ATOM 693 N N . ASP A 1 89 ? 7.737 -15.940 -4.767 1.00 71.88 89 ASP A N 1
ATOM 694 C CA . ASP A 1 89 ? 7.010 -16.119 -3.496 1.00 71.88 89 ASP A CA 1
ATOM 695 C C . ASP A 1 89 ? 6.695 -14.837 -2.698 1.00 71.88 89 ASP A C 1
ATOM 697 O O . ASP A 1 89 ? 6.053 -14.899 -1.649 1.00 71.88 89 ASP A O 1
ATOM 701 N N . ILE A 1 90 ? 7.022 -13.660 -3.237 1.00 72.94 90 ILE A N 1
ATOM 702 C CA . ILE A 1 90 ? 6.666 -12.359 -2.669 1.00 72.94 90 ILE A CA 1
ATOM 703 C C . ILE A 1 90 ? 5.334 -11.890 -3.259 1.00 72.94 90 ILE A C 1
ATOM 705 O O . ILE A 1 90 ? 5.138 -11.845 -4.478 1.00 72.94 90 ILE A O 1
ATOM 709 N N . LEU A 1 91 ? 4.408 -11.512 -2.383 1.00 74.31 91 LEU A N 1
ATOM 710 C CA . LEU A 1 91 ? 3.099 -10.984 -2.749 1.00 74.31 91 LEU A CA 1
ATOM 711 C C . LEU A 1 91 ? 3.218 -9.664 -3.531 1.00 74.31 91 LEU A C 1
ATOM 713 O O . LEU A 1 91 ? 3.956 -8.754 -3.156 1.00 74.31 91 LEU A O 1
ATOM 717 N N . CYS A 1 92 ? 2.482 -9.545 -4.636 1.00 75.75 92 CYS A N 1
ATOM 718 C CA . CYS A 1 92 ? 2.460 -8.324 -5.436 1.00 75.75 92 CYS A CA 1
ATOM 719 C C . CYS A 1 92 ? 1.422 -7.318 -4.914 1.00 75.75 92 CYS A C 1
ATOM 721 O O . CYS A 1 92 ? 0.342 -7.195 -5.483 1.00 75.75 92 CYS A O 1
ATOM 723 N N . GLU A 1 93 ? 1.818 -6.478 -3.955 1.00 73.38 93 GLU A N 1
ATOM 724 C CA . GLU A 1 93 ? 0.957 -5.443 -3.338 1.00 73.38 93 GLU A CA 1
ATOM 725 C C . GLU A 1 93 ? 0.493 -4.328 -4.304 1.00 73.38 93 GLU A C 1
ATOM 727 O O . GLU A 1 93 ? -0.361 -3.486 -4.003 1.00 73.38 93 GLU A O 1
ATOM 732 N N . SER A 1 94 ? 1.082 -4.280 -5.499 1.00 72.62 94 SER A N 1
ATOM 733 C CA . SER A 1 94 ? 0.767 -3.289 -6.523 1.00 72.62 94 SER A CA 1
ATOM 734 C C . SER A 1 94 ? -0.481 -3.660 -7.319 1.00 72.62 94 SER A C 1
ATOM 736 O O . SER A 1 94 ? -0.741 -4.820 -7.619 1.00 72.62 94 SER A O 1
ATOM 738 N N . ASN A 1 95 ? -1.214 -2.650 -7.798 1.00 76.44 95 ASN A N 1
ATOM 739 C CA . ASN A 1 95 ? -2.309 -2.871 -8.745 1.00 76.44 95 ASN A CA 1
ATOM 740 C C . ASN A 1 95 ? -1.822 -3.699 -9.951 1.00 76.44 95 ASN A C 1
ATOM 742 O O . ASN A 1 95 ? -1.008 -3.219 -10.745 1.00 76.44 95 ASN A O 1
ATOM 746 N N . SER A 1 96 ? -2.371 -4.904 -10.117 1.00 76.19 96 SER A N 1
ATOM 747 C CA . SER A 1 96 ? -1.934 -5.879 -11.125 1.00 76.19 96 SER A CA 1
ATOM 748 C C . SER A 1 96 ? -1.912 -5.303 -12.542 1.00 76.19 96 SER A C 1
ATOM 750 O O . SER A 1 96 ? -0.928 -5.435 -13.265 1.00 76.19 96 SER A O 1
ATOM 752 N N . ARG A 1 97 ? -2.950 -4.560 -12.945 1.00 77.94 97 ARG A N 1
ATOM 753 C CA . ARG A 1 97 ? -2.995 -3.892 -14.257 1.00 77.94 97 ARG A CA 1
ATOM 754 C C . ARG A 1 97 ? -1.869 -2.871 -14.419 1.00 77.94 97 ARG A C 1
ATOM 756 O O . ARG A 1 97 ? -1.289 -2.783 -15.502 1.00 77.94 97 ARG A O 1
ATOM 763 N N . ARG A 1 98 ? -1.602 -2.054 -13.398 1.00 81.88 98 ARG A N 1
ATOM 764 C CA . ARG A 1 98 ? -0.516 -1.065 -13.435 1.00 81.88 98 ARG A CA 1
ATOM 765 C C . ARG A 1 98 ? 0.834 -1.768 -13.535 1.00 81.88 98 ARG A C 1
ATOM 767 O O . ARG A 1 98 ? 1.625 -1.372 -14.387 1.00 81.88 98 ARG A O 1
ATOM 774 N N . LEU A 1 99 ? 1.036 -2.823 -12.749 1.00 83.06 99 LEU A N 1
ATOM 775 C CA . LEU A 1 99 ? 2.236 -3.653 -12.766 1.00 83.06 99 LEU A CA 1
ATOM 776 C C . LEU A 1 99 ? 2.470 -4.246 -14.159 1.00 83.06 99 LEU A C 1
ATOM 778 O O . LEU A 1 99 ? 3.501 -3.979 -14.769 1.00 83.06 99 LEU A O 1
ATOM 782 N N . PHE A 1 100 ? 1.487 -4.948 -14.730 1.00 85.69 100 PHE A N 1
ATOM 783 C CA . PHE A 1 100 ? 1.619 -5.532 -16.069 1.00 85.69 100 PHE A CA 1
ATOM 784 C C . PHE A 1 100 ? 1.831 -4.479 -17.157 1.00 85.69 100 PHE A C 1
ATOM 786 O O . PHE A 1 100 ? 2.588 -4.709 -18.102 1.00 85.69 100 PHE A O 1
ATOM 793 N N . LYS A 1 101 ? 1.199 -3.304 -17.033 1.00 88.75 101 LYS A N 1
ATOM 794 C CA . LYS A 1 101 ? 1.422 -2.187 -17.957 1.00 88.75 101 LYS A CA 1
ATOM 795 C C . LYS A 1 101 ? 2.868 -1.695 -17.886 1.00 88.75 101 LYS A C 1
ATOM 797 O O . LYS A 1 101 ? 3.490 -1.543 -18.933 1.00 88.75 101 LYS A O 1
ATOM 802 N N . GLN A 1 102 ? 3.393 -1.465 -16.684 1.00 88.75 102 GLN A N 1
ATOM 803 C CA . GLN A 1 102 ? 4.774 -1.021 -16.477 1.00 88.75 102 GLN A CA 1
ATOM 804 C C . GLN A 1 102 ? 5.774 -2.068 -16.970 1.00 88.75 102 GLN A C 1
ATOM 806 O O . GLN A 1 102 ? 6.677 -1.730 -17.729 1.00 88.75 102 GLN A O 1
ATOM 811 N N . TYR A 1 103 ? 5.561 -3.341 -16.630 1.00 88.56 103 TYR A N 1
ATOM 812 C CA . TYR A 1 103 ? 6.383 -4.450 -17.111 1.00 88.56 103 TYR A CA 1
ATOM 813 C C . TYR A 1 103 ? 6.401 -4.523 -18.642 1.00 88.56 103 TYR A C 1
ATOM 815 O O . TYR A 1 103 ? 7.462 -4.595 -19.257 1.00 88.56 103 TYR A O 1
ATOM 823 N N . SER A 1 104 ? 5.228 -4.427 -19.275 1.00 92.38 104 SER A N 1
ATOM 824 C CA . SER A 1 104 ? 5.128 -4.427 -20.736 1.00 92.38 104 SER A CA 1
ATOM 825 C C . SER A 1 104 ? 5.894 -3.252 -21.342 1.00 92.38 104 SER A C 1
ATOM 827 O O . SER A 1 104 ? 6.658 -3.441 -22.283 1.00 92.38 104 SER A O 1
ATOM 829 N N . GLN A 1 105 ? 5.727 -2.042 -20.799 1.00 93.62 105 GLN A N 1
ATOM 830 C CA . GLN A 1 105 ? 6.445 -0.845 -21.254 1.00 93.62 105 GLN A CA 1
ATOM 831 C C . GLN A 1 105 ? 7.965 -0.996 -21.116 1.00 93.62 105 GLN A C 1
ATOM 833 O O . GLN A 1 105 ? 8.693 -0.659 -22.048 1.00 93.62 105 GLN A O 1
ATOM 838 N N . MET A 1 106 ? 8.437 -1.551 -19.999 1.00 94.38 106 MET A N 1
ATOM 839 C CA . MET A 1 106 ? 9.849 -1.863 -19.782 1.00 94.38 106 MET A CA 1
ATOM 840 C C . MET A 1 106 ? 10.362 -2.865 -20.823 1.00 94.38 106 MET A C 1
ATOM 842 O O . MET A 1 106 ? 11.403 -2.630 -21.430 1.00 94.38 106 MET A O 1
ATOM 846 N N . LEU A 1 107 ? 9.622 -3.948 -21.085 1.00 94.69 107 LEU A N 1
ATOM 847 C CA . LEU A 1 107 ? 10.003 -4.954 -22.078 1.00 94.69 107 LEU A CA 1
ATOM 848 C C . LEU A 1 107 ? 10.079 -4.361 -23.492 1.00 94.69 107 LEU A C 1
ATOM 850 O O . LEU A 1 107 ? 11.006 -4.665 -24.244 1.00 94.69 107 LEU A O 1
ATOM 854 N N . TRP A 1 108 ? 9.125 -3.500 -23.853 1.00 93.44 108 TRP A N 1
ATOM 855 C CA . TRP A 1 108 ? 9.155 -2.764 -25.116 1.00 93.44 108 TRP A CA 1
ATOM 856 C C . TRP A 1 108 ? 10.384 -1.867 -25.214 1.00 93.44 108 TRP A C 1
ATOM 858 O O . TRP A 1 108 ? 11.070 -1.903 -26.234 1.00 93.44 108 TRP A O 1
ATOM 868 N N . MET A 1 109 ? 10.691 -1.112 -24.157 1.00 91.62 109 MET A N 1
ATOM 869 C CA . MET A 1 109 ? 11.869 -0.249 -24.128 1.00 91.62 109 MET A CA 1
ATOM 870 C C . MET A 1 109 ? 13.163 -1.061 -24.244 1.00 91.62 109 MET A C 1
ATOM 872 O O . MET A 1 109 ? 14.006 -0.742 -25.071 1.00 91.62 109 MET A O 1
ATOM 876 N N . TYR A 1 110 ? 13.281 -2.166 -23.505 1.00 89.81 110 TYR A N 1
ATOM 877 C CA . TYR A 1 110 ? 14.420 -3.082 -23.585 1.00 89.81 110 TYR A CA 1
ATOM 878 C C . TYR A 1 110 ? 14.628 -3.650 -24.997 1.00 89.81 110 TYR A C 1
ATOM 880 O O . TYR A 1 110 ? 15.749 -3.736 -25.493 1.00 89.81 110 TYR A O 1
ATOM 888 N N . ARG A 1 111 ? 13.546 -4.045 -25.677 1.00 93.00 111 ARG A N 1
ATOM 889 C CA . ARG A 1 111 ? 13.630 -4.526 -27.065 1.00 93.00 111 ARG A CA 1
ATOM 890 C C . ARG A 1 111 ? 14.034 -3.413 -28.023 1.00 93.00 111 ARG A C 1
ATOM 892 O O . ARG A 1 111 ? 14.826 -3.657 -28.927 1.00 93.00 111 ARG A O 1
ATOM 899 N N . LEU A 1 112 ? 13.499 -2.210 -27.821 1.00 89.62 112 LEU A N 1
ATOM 900 C CA . LEU A 1 112 ? 13.808 -1.040 -28.633 1.00 89.62 112 LEU A CA 1
ATOM 901 C C . LEU A 1 112 ? 15.289 -0.670 -28.525 1.00 89.62 112 LEU A C 1
ATOM 903 O O . LEU A 1 112 ? 15.930 -0.506 -29.558 1.00 89.62 112 LEU A O 1
ATOM 907 N N . THR A 1 113 ? 15.851 -0.616 -27.316 1.00 85.50 113 THR A N 1
ATOM 908 C CA . THR A 1 113 ? 17.268 -0.270 -27.100 1.00 85.50 113 THR A CA 1
ATOM 909 C C . THR A 1 113 ? 18.240 -1.321 -27.636 1.00 85.50 113 THR A C 1
ATOM 911 O O . THR A 1 113 ? 19.398 -1.004 -27.883 1.00 85.50 113 THR A O 1
ATOM 914 N N . ARG A 1 114 ? 17.787 -2.557 -27.877 1.00 86.31 114 ARG A N 1
ATOM 915 C CA . ARG A 1 114 ? 18.598 -3.628 -28.482 1.00 86.31 114 ARG A CA 1
ATOM 916 C C . ARG A 1 114 ? 18.570 -3.673 -30.010 1.00 86.31 114 ARG A C 1
ATOM 918 O O . ARG A 1 114 ? 19.234 -4.529 -30.594 1.00 86.31 114 ARG A O 1
ATOM 925 N N . LEU A 1 115 ? 17.806 -2.808 -30.677 1.00 90.31 115 LEU A N 1
ATOM 926 C CA . LEU A 1 115 ? 17.867 -2.715 -32.137 1.00 90.31 115 LEU A CA 1
ATOM 927 C C . LEU A 1 115 ? 19.229 -2.153 -32.563 1.00 90.31 115 LEU A C 1
ATOM 929 O O . LEU A 1 115 ? 19.738 -1.230 -31.935 1.00 90.31 115 LEU A O 1
ATOM 933 N N . SER A 1 116 ? 19.774 -2.638 -33.681 1.00 87.81 116 SER A N 1
ATOM 934 C CA . SER A 1 116 ? 21.101 -2.236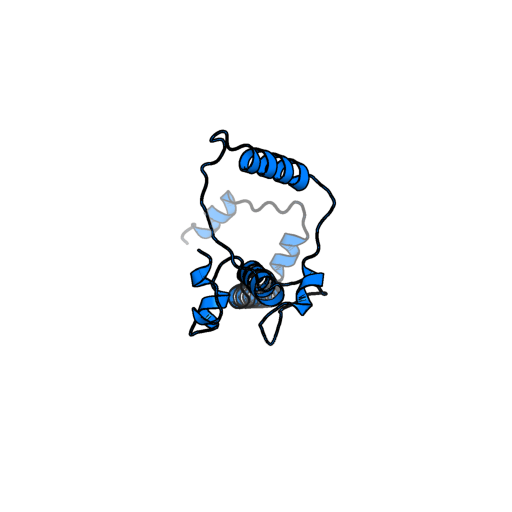 -34.184 1.00 87.81 116 SER A CA 1
ATOM 935 C C . SER A 1 116 ? 21.273 -0.721 -34.329 1.00 87.81 116 SER A C 1
ATOM 937 O O . SER A 1 116 ? 22.338 -0.183 -34.035 1.00 87.81 116 SER A O 1
ATOM 939 N N . ARG A 1 117 ? 20.203 -0.013 -34.711 1.00 86.38 117 ARG A N 1
ATOM 940 C CA . ARG A 1 117 ? 20.181 1.455 -34.830 1.00 86.38 117 ARG A CA 1
ATOM 941 C C . ARG A 1 117 ? 20.427 2.196 -33.508 1.00 86.38 117 ARG A C 1
ATOM 943 O O . ARG A 1 117 ? 20.752 3.375 -33.532 1.00 86.38 117 ARG A O 1
ATOM 950 N N . PHE A 1 118 ? 20.252 1.523 -32.373 1.00 83.50 118 PHE A N 1
ATOM 951 C CA . PHE A 1 118 ? 20.497 2.059 -31.036 1.00 83.50 118 PHE A CA 1
ATOM 952 C C . PHE A 1 118 ? 21.784 1.516 -30.404 1.00 83.50 118 PHE A C 1
ATOM 954 O O . PHE A 1 118 ? 22.050 1.823 -29.253 1.00 83.50 118 PHE A O 1
ATOM 961 N N . ASN A 1 119 ? 22.642 0.790 -31.132 1.00 79.69 119 ASN A N 1
ATOM 962 C CA . ASN A 1 119 ? 23.910 0.283 -30.583 1.00 79.69 119 ASN A CA 1
ATOM 963 C C . ASN A 1 119 ? 24.803 1.381 -29.970 1.00 79.69 119 ASN A C 1
ATOM 965 O O . ASN A 1 119 ? 25.587 1.094 -29.067 1.00 79.69 119 ASN A O 1
ATOM 969 N N . PHE A 1 120 ? 24.659 2.640 -30.403 1.00 78.81 120 PHE A N 1
ATOM 970 C CA . PHE A 1 120 ? 25.362 3.774 -29.799 1.00 78.81 120 PHE A CA 1
ATOM 971 C C . PHE A 1 120 ? 25.046 3.941 -28.302 1.00 78.81 120 PHE A C 1
ATOM 973 O O . PHE A 1 120 ? 25.916 4.363 -27.549 1.00 78.81 120 PHE A O 1
ATOM 980 N N . THR A 1 121 ? 23.850 3.560 -27.832 1.00 74.25 121 THR A N 1
ATOM 981 C CA . THR A 1 121 ? 23.491 3.669 -26.409 1.00 74.25 121 THR A CA 1
ATOM 982 C C . THR A 1 121 ? 24.329 2.746 -25.534 1.00 74.25 121 THR A C 1
ATOM 984 O O . THR A 1 121 ? 24.580 3.072 -24.379 1.00 74.25 121 THR A O 1
ATOM 987 N N . PHE A 1 122 ? 24.800 1.617 -26.076 1.00 69.94 122 PHE A N 1
ATOM 988 C CA . PHE A 1 122 ? 25.724 0.736 -25.364 1.00 69.94 122 PHE A CA 1
ATOM 989 C C . PHE A 1 122 ? 27.079 1.420 -25.156 1.00 69.94 122 PHE A C 1
ATOM 991 O O . PHE A 1 122 ? 27.579 1.441 -24.033 1.00 69.94 122 PHE A O 1
ATOM 998 N N . ALA A 1 123 ? 27.613 2.061 -26.204 1.00 69.44 123 ALA A N 1
ATOM 999 C CA . ALA A 1 123 ? 28.845 2.844 -26.117 1.00 69.44 123 ALA A CA 1
ATOM 1000 C C . ALA A 1 123 ? 28.721 3.970 -25.073 1.00 69.44 123 ALA A C 1
ATOM 1002 O O . ALA A 1 123 ? 29.590 4.093 -24.212 1.00 69.44 123 ALA A O 1
ATOM 1003 N N . LEU A 1 124 ? 27.594 4.696 -25.076 1.00 70.69 124 LEU A N 1
ATOM 1004 C CA . LEU A 1 124 ? 27.274 5.723 -24.074 1.00 70.69 124 LEU A CA 1
ATOM 1005 C C . LEU A 1 124 ? 27.237 5.167 -22.644 1.00 70.69 124 LEU A C 1
ATOM 1007 O O . LEU A 1 124 ? 27.751 5.797 -21.731 1.00 70.69 124 LEU A O 1
ATOM 1011 N N . SER A 1 125 ? 26.647 3.985 -22.441 1.00 67.81 125 SER A N 1
ATOM 1012 C CA . SER A 1 125 ? 26.556 3.364 -21.112 1.00 67.81 125 SER A CA 1
ATOM 1013 C C . SER A 1 125 ? 27.870 2.751 -20.614 1.00 67.81 125 SER A C 1
ATOM 1015 O O . SER A 1 125 ? 28.034 2.553 -19.415 1.00 67.81 125 SER A O 1
ATOM 1017 N N . SER A 1 126 ? 28.792 2.424 -21.526 1.00 68.44 126 SER A N 1
ATOM 1018 C CA . SER A 1 126 ? 30.067 1.763 -21.213 1.00 68.44 126 SER A CA 1
ATOM 1019 C C . SER A 1 126 ? 31.212 2.723 -20.883 1.00 68.44 126 SER A C 1
ATOM 1021 O O . SER A 1 126 ? 32.227 2.296 -20.340 1.00 68.44 126 SER A O 1
ATOM 1023 N N . ILE A 1 127 ? 31.063 4.008 -21.208 1.00 72.56 127 ILE A N 1
ATOM 1024 C CA . ILE A 1 127 ? 32.066 5.040 -20.945 1.00 72.56 127 ILE A CA 1
ATOM 1025 C C . ILE A 1 127 ? 31.609 5.802 -19.699 1.00 72.56 127 ILE A C 1
ATOM 1027 O O . ILE A 1 127 ? 30.664 6.585 -19.766 1.00 72.56 127 ILE A O 1
ATOM 1031 N N . SER A 1 128 ? 32.269 5.567 -18.561 1.00 66.31 128 SER A N 1
ATOM 1032 C CA . SER A 1 128 ? 31.928 6.196 -17.271 1.00 66.31 128 SER A CA 1
ATOM 1033 C C . SER A 1 128 ? 31.963 7.725 -17.310 1.00 66.31 128 SER A C 1
ATOM 1035 O O . SER A 1 128 ? 31.234 8.373 -16.565 1.00 66.31 128 SER A O 1
ATOM 1037 N N . ASP A 1 129 ? 32.773 8.280 -18.214 1.00 68.81 129 ASP A N 1
ATOM 1038 C CA . ASP A 1 129 ? 33.073 9.710 -18.299 1.00 68.81 129 ASP A CA 1
ATOM 1039 C C . ASP A 1 129 ? 32.445 10.353 -19.545 1.00 68.81 129 ASP A C 1
ATOM 1041 O O . ASP A 1 129 ? 32.876 11.416 -19.993 1.00 68.81 129 ASP A O 1
ATOM 1045 N N . PHE A 1 130 ? 31.442 9.705 -20.153 1.00 68.69 130 PHE A N 1
ATOM 1046 C CA . PHE A 1 130 ? 30.749 10.275 -21.302 1.00 68.69 130 PHE A CA 1
ATOM 1047 C C . PHE A 1 130 ? 29.894 11.464 -20.852 1.00 68.69 130 PHE A C 1
ATOM 1049 O O . PHE A 1 130 ? 28.739 11.322 -20.448 1.00 68.69 130 PHE A O 1
ATOM 1056 N N . VAL A 1 131 ? 30.478 12.656 -20.920 1.00 69.88 131 VAL A N 1
ATOM 1057 C CA . VAL A 1 131 ? 29.779 13.919 -20.699 1.00 69.88 131 VAL A CA 1
ATOM 1058 C C . VAL A 1 131 ? 29.165 14.348 -22.025 1.00 69.88 131 VAL A C 1
ATOM 1060 O O . VAL A 1 131 ? 29.872 14.634 -22.989 1.00 69.88 131 VAL A O 1
ATOM 1063 N N . ILE A 1 132 ? 27.833 14.384 -22.081 1.00 73.75 132 ILE A N 1
ATOM 1064 C CA . ILE A 1 132 ? 27.127 15.048 -23.178 1.00 73.75 132 ILE A CA 1
ATOM 1065 C C . ILE A 1 132 ? 27.438 16.544 -23.066 1.00 73.75 132 ILE A C 1
ATOM 1067 O O . ILE A 1 132 ? 27.026 17.186 -22.099 1.00 73.75 132 ILE A O 1
ATOM 1071 N N . ASP A 1 133 ? 28.157 17.091 -24.045 1.00 80.56 133 ASP A N 1
ATOM 1072 C CA . ASP A 1 133 ? 28.318 18.537 -24.195 1.00 80.56 133 ASP A CA 1
ATOM 1073 C C . ASP A 1 133 ? 26.994 19.121 -24.704 1.00 80.56 133 ASP A C 1
ATOM 1075 O O . ASP A 1 133 ? 26.665 19.073 -25.897 1.00 80.56 133 ASP A O 1
ATOM 1079 N N . TRP A 1 134 ? 26.179 19.591 -23.763 1.00 81.69 134 TRP A N 1
ATOM 1080 C CA . TRP A 1 134 ? 24.849 20.114 -24.047 1.00 81.69 134 TRP A CA 1
ATOM 1081 C C . TRP A 1 134 ? 24.885 21.408 -24.858 1.00 81.69 134 TRP A C 1
ATOM 1083 O O . TRP A 1 134 ? 23.981 21.605 -25.670 1.00 81.69 134 TRP A O 1
ATOM 1093 N N . ASP A 1 135 ? 25.924 22.234 -24.711 1.00 83.44 135 ASP A N 1
ATOM 1094 C CA . ASP A 1 135 ? 26.061 23.485 -25.461 1.00 83.44 135 ASP A CA 1
ATOM 1095 C C . ASP A 1 135 ? 26.316 23.184 -26.943 1.00 83.44 135 ASP A C 1
ATOM 1097 O O . ASP A 1 135 ? 25.626 23.707 -27.824 1.00 83.44 135 ASP A O 1
ATOM 1101 N N . LEU A 1 136 ? 27.231 22.251 -27.230 1.00 80.38 136 LEU A N 1
ATOM 1102 C CA . LEU A 1 136 ? 27.521 21.811 -28.596 1.00 80.38 136 LEU A CA 1
ATOM 1103 C C . LEU A 1 136 ? 26.343 21.051 -29.229 1.00 80.38 136 LEU A C 1
ATOM 1105 O O . LEU A 1 136 ? 26.037 21.229 -30.414 1.00 80.38 136 LEU A O 1
ATOM 1109 N N . THR A 1 137 ? 25.659 20.217 -28.439 1.00 83.50 137 THR A N 1
ATOM 1110 C CA . THR A 1 137 ? 24.476 19.467 -28.891 1.00 83.50 137 THR A CA 1
ATOM 1111 C C . THR A 1 137 ? 23.332 20.418 -29.243 1.00 83.50 137 THR A C 1
ATOM 1113 O O . THR A 1 137 ? 22.696 20.264 -30.286 1.00 83.50 137 THR A O 1
ATOM 1116 N N . TRP A 1 138 ? 23.090 21.431 -28.406 1.00 84.56 138 TRP A N 1
ATOM 1117 C CA . TRP A 1 138 ? 22.075 22.454 -28.645 1.00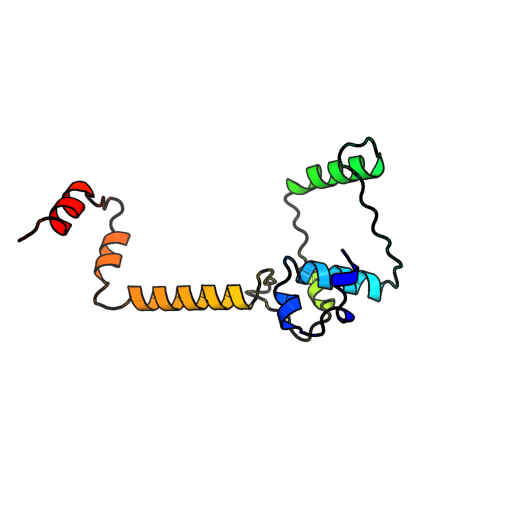 84.56 138 TRP A CA 1
ATOM 1118 C C . TRP A 1 138 ? 22.386 23.294 -29.885 1.00 84.56 138 TRP A C 1
ATOM 1120 O O . TRP A 1 138 ? 21.491 23.521 -30.701 1.00 84.56 138 TRP A O 1
ATOM 1130 N N . PHE A 1 139 ? 23.643 23.716 -30.055 1.00 87.56 139 PHE A N 1
ATOM 1131 C CA . PHE A 1 139 ? 24.082 24.456 -31.238 1.00 87.56 139 PHE A CA 1
ATOM 1132 C C . PHE A 1 139 ? 23.852 23.653 -32.525 1.00 87.56 139 PHE A C 1
ATOM 1134 O O . PHE A 1 139 ? 23.274 24.175 -33.469 1.00 87.56 139 PHE A O 1
ATOM 1141 N N . SER A 1 140 ? 24.221 22.368 -32.539 1.00 82.12 140 SER A N 1
ATOM 1142 C CA . SER A 1 140 ? 24.114 21.508 -33.730 1.00 82.12 140 SER A CA 1
ATOM 1143 C C . SER A 1 140 ? 22.670 21.160 -34.120 1.00 82.12 140 SER A C 1
ATOM 1145 O O . SER A 1 140 ? 22.388 20.916 -35.289 1.00 82.12 140 SER A O 1
ATOM 1147 N N . LEU A 1 141 ? 21.748 21.092 -33.151 1.00 84.12 141 LEU A N 1
ATOM 1148 C CA . LEU A 1 141 ? 20.329 20.814 -33.414 1.00 84.12 141 LEU A CA 1
ATOM 1149 C C . LEU A 1 141 ? 19.552 22.048 -33.880 1.00 84.12 141 LEU A C 1
ATOM 1151 O O . LEU A 1 141 ? 18.541 21.900 -34.562 1.00 84.12 141 LEU A O 1
ATOM 1155 N N . ASN A 1 142 ? 20.005 23.242 -33.493 1.00 86.56 142 ASN A N 1
ATOM 1156 C CA . ASN A 1 142 ? 19.335 24.508 -33.792 1.00 86.56 142 ASN A CA 1
ATOM 1157 C C . ASN A 1 142 ? 20.084 25.365 -34.817 1.00 86.56 142 ASN A C 1
ATOM 1159 O O . ASN A 1 142 ? 19.645 26.474 -35.116 1.00 86.56 142 ASN A O 1
ATOM 1163 N N . SER A 1 143 ? 21.204 24.885 -35.354 1.00 73.12 143 SER A N 1
ATOM 1164 C CA . SER A 1 143 ? 21.823 25.499 -36.519 1.00 73.12 143 SER A CA 1
ATOM 1165 C C . SER A 1 143 ? 20.920 25.246 -37.726 1.00 73.12 143 SER A C 1
ATOM 1167 O O . SER A 1 143 ? 20.838 24.118 -38.217 1.00 73.12 143 SER A O 1
ATOM 1169 N N . GLU A 1 144 ? 20.212 26.283 -38.172 1.00 68.56 144 GLU A N 1
ATOM 1170 C CA . GLU A 1 144 ? 19.579 26.284 -39.492 1.00 68.56 144 GLU A CA 1
ATOM 1171 C C . GLU A 1 144 ? 20.662 26.112 -40.580 1.00 68.56 144 GLU A C 1
ATOM 1173 O O . GLU A 1 144 ? 21.802 26.536 -40.363 1.00 68.56 144 GLU A O 1
ATOM 1178 N N . PRO A 1 145 ? 20.346 25.437 -41.702 1.00 64.50 145 PRO A N 1
ATOM 1179 C CA . PRO A 1 145 ? 21.307 25.170 -42.772 1.00 64.50 145 PRO A CA 1
ATOM 1180 C C . PRO A 1 145 ? 21.870 26.433 -43.434 1.00 64.50 145 PRO A C 1
ATOM 1182 O O . PRO A 1 145 ? 21.142 27.449 -43.519 1.00 64.50 145 PRO A O 1
#

Radius of gyration: 25.13 Å; chains: 1; bounding box: 54×45×69 Å